Protein AF-A0A6J7P6E3-F1 (afdb_monomer_lite)

Organism: NCBI:txid449393

Radius of gyration: 14.96 Å; chains: 1; bounding box: 30×29×38 Å

Secondary structure (DSSP, 8-state):
-PPEE-TTS-EEEEEEEHHHHSEEEEEE---HHHHHHHHHHHHHTTT--SSS-----

pLDDT: mean 88.68, std 9.23, range [55.97, 97.69]

Structure (mmCIF, N/CA/C/O backbone):
data_AF-A0A6J7P6E3-F1
#
_entry.id   AF-A0A6J7P6E3-F1
#
loop_
_atom_site.group_PDB
_atom_site.id
_atom_site.type_symbol
_atom_site.label_atom_id
_atom_site.label_alt_id
_atom_site.label_comp_id
_atom_site.label_asym_id
_atom_site.label_entity_id
_atom_site.label_seq_id
_atom_site.pdbx_PDB_ins_code
_atom_site.Cartn_x
_atom_site.Cartn_y
_atom_site.Cartn_z
_atom_site.occupancy
_atom_site.B_iso_or_equiv
_atom_site.auth_seq_id
_atom_site.auth_comp_id
_atom_site.auth_asym_id
_atom_site.auth_atom_id
_atom_site.pdbx_PDB_model_num
ATOM 1 N N . MET A 1 1 ? -9.655 12.378 21.815 1.00 55.97 1 MET A N 1
ATOM 2 C CA . MET A 1 1 ? -9.457 11.319 20.802 1.00 55.97 1 MET A CA 1
ATOM 3 C C . MET A 1 1 ? -7.951 11.156 20.668 1.00 55.97 1 MET A C 1
ATOM 5 O O . MET A 1 1 ? -7.289 12.183 20.641 1.00 55.97 1 MET A O 1
ATOM 9 N N . MET A 1 2 ? -7.399 9.944 20.753 1.00 6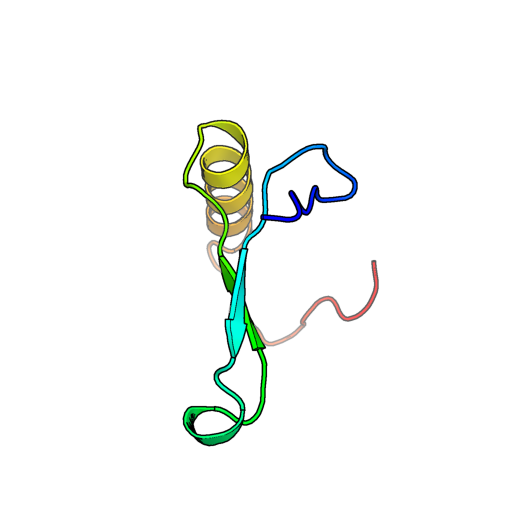1.81 2 MET A N 1
ATOM 10 C CA . MET A 1 2 ? -5.941 9.756 20.727 1.00 61.81 2 MET A CA 1
ATOM 11 C C . MET A 1 2 ? -5.438 9.916 19.291 1.00 61.81 2 MET A C 1
ATOM 13 O O . MET A 1 2 ? -5.939 9.228 18.405 1.00 61.81 2 MET A O 1
ATOM 17 N N . GLU A 1 3 ? -4.504 10.837 19.062 1.00 72.56 3 GLU A N 1
ATOM 18 C CA . GLU A 1 3 ? -3.838 10.988 17.767 1.00 72.56 3 GLU A CA 1
ATOM 19 C C . GLU A 1 3 ? -2.776 9.894 17.626 1.00 72.56 3 GLU A C 1
ATOM 21 O O . GLU A 1 3 ? -1.877 9.772 18.459 1.00 72.56 3 GLU A O 1
ATOM 26 N N . LEU A 1 4 ? -2.910 9.070 16.589 1.00 81.62 4 LEU A N 1
ATOM 27 C CA . LEU A 1 4 ? -1.910 8.085 16.198 1.00 81.62 4 LEU A CA 1
ATOM 28 C C . LEU A 1 4 ? -1.102 8.667 15.043 1.00 81.62 4 LEU A C 1
ATOM 30 O O . LEU A 1 4 ? -1.663 9.161 14.064 1.00 81.62 4 LEU A O 1
ATOM 34 N N . VAL A 1 5 ? 0.218 8.606 15.177 1.00 81.88 5 VAL A N 1
ATOM 35 C CA . VAL A 1 5 ? 1.162 9.144 14.202 1.00 81.88 5 VAL A CA 1
ATOM 36 C C . VAL A 1 5 ? 2.091 8.016 13.766 1.00 81.88 5 VAL A C 1
ATOM 38 O O . VAL A 1 5 ? 2.604 7.274 14.605 1.00 81.88 5 VAL A O 1
ATOM 41 N N . SER A 1 6 ? 2.282 7.860 12.458 1.00 78.00 6 SER A N 1
ATOM 42 C CA . SER A 1 6 ? 3.206 6.881 11.888 1.00 78.00 6 SER A CA 1
ATOM 43 C C . SER A 1 6 ? 4.657 7.200 12.271 1.00 78.00 6 SER A C 1
ATOM 45 O O . SER A 1 6 ? 4.988 8.310 12.693 1.00 78.00 6 SER A O 1
ATOM 47 N N . SER A 1 7 ? 5.572 6.258 12.034 1.00 80.00 7 SER A N 1
ATOM 48 C CA . SER A 1 7 ? 7.016 6.494 12.198 1.00 80.00 7 SER A CA 1
ATOM 49 C C . SER A 1 7 ? 7.560 7.632 11.320 1.00 80.00 7 SER A C 1
ATOM 51 O O . SER A 1 7 ? 8.615 8.184 11.622 1.00 80.00 7 SER A O 1
ATOM 53 N N . SER A 1 8 ? 6.840 8.003 10.257 1.00 74.44 8 SER A N 1
ATOM 54 C CA . SER A 1 8 ? 7.153 9.118 9.359 1.00 74.44 8 SER A CA 1
ATOM 55 C C . SER A 1 8 ? 6.430 10.426 9.702 1.00 74.44 8 SER A C 1
ATOM 57 O O . SER A 1 8 ? 6.554 11.396 8.957 1.00 74.44 8 SER A O 1
ATOM 59 N N . GLY A 1 9 ? 5.678 10.485 10.807 1.00 80.25 9 GLY A N 1
ATOM 60 C CA . GLY A 1 9 ? 4.987 11.707 11.224 1.00 80.25 9 GLY A CA 1
ATOM 61 C C . GLY A 1 9 ? 3.601 11.913 10.601 1.00 80.25 9 GLY A C 1
ATOM 62 O O . GLY A 1 9 ? 3.017 12.979 10.782 1.00 80.25 9 GLY A O 1
ATOM 63 N N . MET A 1 10 ? 3.054 10.935 9.871 1.00 82.75 10 MET A N 1
ATOM 64 C CA . MET A 1 10 ? 1.721 11.054 9.265 1.00 82.75 10 MET A CA 1
ATOM 65 C C . MET A 1 10 ? 0.629 10.686 10.265 1.00 82.75 10 MET A C 1
ATOM 67 O O . MET A 1 10 ? 0.749 9.675 10.953 1.00 82.75 10 MET A O 1
ATOM 71 N N . GLN A 1 11 ? -0.461 11.455 10.306 1.00 85.44 11 GLN A N 1
ATOM 72 C CA . GLN A 1 11 ? -1.648 11.028 11.044 1.00 85.44 11 GLN A CA 1
ATOM 73 C C . GLN A 1 11 ? -2.256 9.778 10.403 1.00 85.44 11 GLN A C 1
ATOM 75 O O . GLN A 1 11 ? -2.364 9.682 9.176 1.00 85.44 11 GLN A O 1
ATOM 80 N N . VAL A 1 12 ? -2.644 8.826 11.251 1.00 84.25 12 VAL A N 1
ATOM 81 C CA . VAL A 1 12 ? -3.255 7.562 10.836 1.00 84.25 12 VAL A CA 1
ATOM 82 C C . VAL A 1 12 ? -4.537 7.296 11.606 1.00 84.25 12 VAL A C 1
ATOM 84 O O . VAL A 1 12 ? -4.649 7.574 12.804 1.00 84.25 12 VAL A O 1
ATOM 87 N N . HIS A 1 13 ? -5.503 6.703 10.914 1.00 89.25 13 HIS A N 1
ATOM 88 C CA . HIS A 1 13 ? -6.742 6.230 11.516 1.00 89.25 13 HIS A CA 1
ATOM 89 C C . HIS A 1 13 ? -6.902 4.733 11.273 1.00 89.25 13 HIS A C 1
ATOM 91 O O . HIS A 1 13 ? -6.521 4.229 10.221 1.00 89.25 13 HIS A O 1
ATOM 97 N N . PHE A 1 14 ? -7.509 4.029 12.227 1.00 91.00 14 PHE A N 1
ATOM 98 C CA . PHE A 1 14 ? -7.854 2.620 12.075 1.00 91.00 14 PHE A CA 1
ATOM 99 C C . PHE A 1 14 ? -9.364 2.439 12.109 1.00 91.00 14 PHE A C 1
ATOM 101 O O . PHE A 1 14 ? -10.040 2.931 13.014 1.00 91.00 14 PHE A O 1
ATOM 108 N N . LEU A 1 15 ? -9.880 1.692 11.140 1.00 92.81 15 LEU A N 1
ATOM 109 C CA . LEU A 1 15 ? -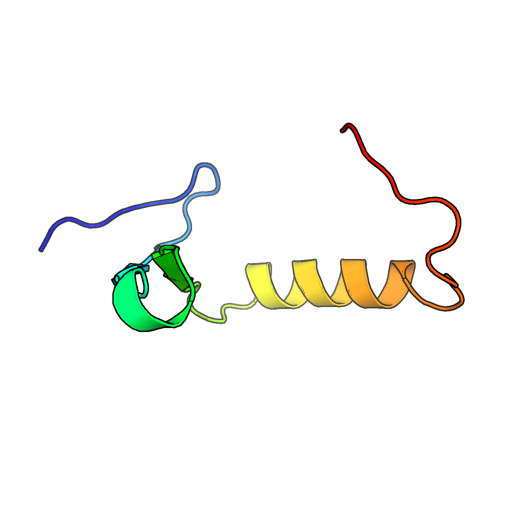11.255 1.217 11.119 1.00 92.81 15 LEU A CA 1
ATOM 110 C C . LEU A 1 15 ? -11.270 -0.278 11.460 1.00 92.81 15 LEU A C 1
ATOM 112 O O . LEU A 1 15 ? -10.559 -1.072 10.843 1.00 92.81 15 LEU A O 1
ATOM 116 N N . ASP A 1 16 ? -12.082 -0.665 12.446 1.00 95.31 16 ASP A N 1
ATOM 117 C CA . ASP A 1 16 ? -12.297 -2.075 12.782 1.00 95.31 16 ASP A CA 1
ATOM 118 C C . ASP A 1 16 ? -13.150 -2.743 11.700 1.00 95.31 16 ASP A C 1
ATOM 120 O O . ASP A 1 16 ? -14.357 -2.523 11.608 1.00 95.31 16 ASP A O 1
ATOM 124 N N . GLY A 1 17 ? -12.501 -3.545 10.860 1.00 96.25 17 GLY A N 1
ATOM 125 C CA . GLY A 1 17 ? -13.131 -4.325 9.803 1.00 96.25 17 GLY A CA 1
ATOM 126 C C . GLY A 1 17 ? -13.141 -5.821 10.100 1.00 96.25 17 GLY A C 1
ATOM 127 O O . GLY A 1 17 ? -13.355 -6.607 9.176 1.00 96.25 17 GLY A O 1
ATOM 128 N N . ARG A 1 18 ? -12.880 -6.254 11.345 1.00 97.25 18 ARG A N 1
ATOM 129 C CA . ARG A 1 18 ? -12.622 -7.675 11.650 1.00 97.25 18 ARG A CA 1
ATOM 130 C C . ARG A 1 18 ? -13.778 -8.591 11.266 1.00 97.25 18 ARG A C 1
ATOM 132 O O . ARG A 1 18 ? -13.535 -9.682 10.764 1.00 97.25 18 ARG A O 1
ATOM 139 N N . SER A 1 19 ? -15.018 -8.146 11.450 1.00 97.31 19 SER A N 1
ATOM 140 C CA . SER A 1 19 ? -16.211 -8.909 11.064 1.00 97.31 19 SER A CA 1
ATOM 141 C C . SER A 1 19 ? -16.437 -8.986 9.550 1.00 97.31 19 SER A C 1
ATOM 143 O O . SER A 1 19 ? -17.124 -9.895 9.097 1.00 97.31 19 SER A O 1
ATOM 145 N N . THR A 1 20 ? -15.874 -8.057 8.774 1.00 96.75 20 THR A N 1
ATOM 146 C CA . THR A 1 20 ? -16.114 -7.939 7.327 1.00 96.75 20 THR A CA 1
ATOM 147 C C . THR A 1 20 ? -14.970 -8.523 6.504 1.00 96.75 20 THR A C 1
ATOM 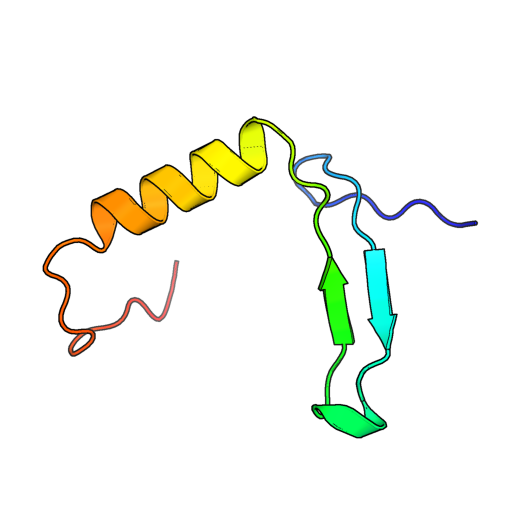149 O O . THR A 1 20 ? -15.208 -9.241 5.540 1.00 96.75 20 THR A O 1
ATOM 152 N N . ILE A 1 21 ? -13.726 -8.209 6.875 1.00 96.00 21 ILE A N 1
ATOM 153 C CA . ILE A 1 21 ? -12.516 -8.554 6.111 1.00 96.00 21 ILE A CA 1
ATOM 154 C C . ILE A 1 21 ? -11.468 -9.310 6.942 1.00 96.00 21 ILE A C 1
ATOM 156 O O . ILE A 1 21 ? -10.380 -9.585 6.447 1.00 96.00 21 ILE A O 1
ATOM 160 N N . GLY A 1 22 ? -11.760 -9.626 8.209 1.00 97.00 22 GLY A N 1
ATOM 161 C CA . GLY A 1 22 ? -10.829 -10.347 9.084 1.00 97.00 22 GLY A CA 1
ATOM 162 C C . GLY A 1 22 ? -9.650 -9.514 9.604 1.00 97.00 22 GLY A C 1
ATOM 163 O O . GLY A 1 22 ? -8.697 -10.085 10.125 1.00 97.00 22 GLY A O 1
ATOM 164 N N . GLY A 1 23 ? -9.694 -8.181 9.495 1.00 94.69 23 GLY A N 1
ATOM 165 C CA . GLY A 1 23 ? -8.596 -7.304 9.913 1.00 94.69 23 GLY A CA 1
ATOM 166 C C . GLY A 1 23 ? -9.014 -5.862 10.201 1.00 94.69 23 GLY A C 1
ATOM 167 O O . GLY A 1 23 ? -10.188 -5.509 10.118 1.00 94.69 23 GLY A O 1
ATOM 168 N N . PHE A 1 24 ? -8.036 -5.030 10.553 1.00 95.12 24 PHE A N 1
ATOM 169 C CA . PHE A 1 24 ? -8.200 -3.579 10.665 1.00 95.12 24 PHE A CA 1
ATOM 170 C C . PHE A 1 24 ? -7.786 -2.905 9.357 1.00 95.12 24 PHE A C 1
ATOM 172 O O . PHE A 1 24 ? -6.881 -3.380 8.674 1.00 95.12 24 PHE A O 1
ATOM 179 N N . ILE A 1 25 ? -8.434 -1.792 9.028 1.00 92.94 25 ILE A N 1
ATOM 180 C CA . ILE A 1 25 ? -8.087 -0.964 7.872 1.00 92.94 25 ILE A CA 1
ATOM 181 C C . ILE A 1 25 ? -7.345 0.258 8.39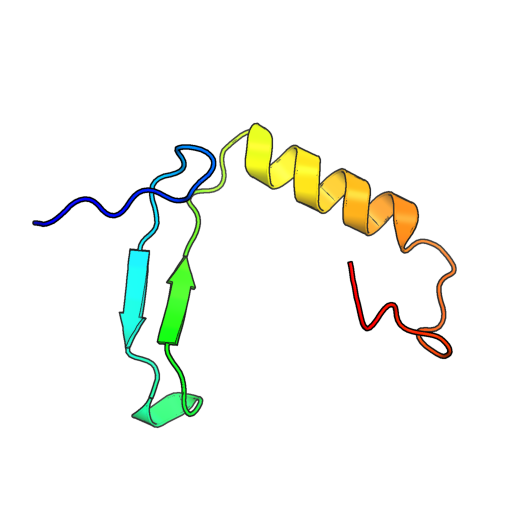4 1.00 92.94 25 ILE A C 1
ATOM 183 O O . ILE A 1 25 ? -7.910 1.030 9.167 1.00 92.94 25 ILE A O 1
ATOM 187 N N . GLU A 1 26 ? -6.098 0.430 7.972 1.00 90.44 26 GLU A N 1
ATOM 188 C CA . GLU A 1 26 ? -5.344 1.661 8.188 1.00 90.44 26 GLU A CA 1
ATOM 189 C C . GLU A 1 26 ? -5.697 2.675 7.093 1.00 90.44 26 GLU A C 1
ATOM 191 O O . GLU A 1 26 ? -5.696 2.353 5.903 1.00 90.44 26 GLU A O 1
ATOM 196 N N . ILE A 1 27 ? -6.039 3.895 7.498 1.00 88.88 27 ILE A N 1
ATOM 197 C CA . ILE A 1 27 ? -6.454 4.982 6.614 1.00 88.88 27 ILE A CA 1
ATOM 198 C C . ILE A 1 27 ? -5.431 6.109 6.733 1.00 88.88 27 ILE A C 1
ATOM 200 O O . ILE A 1 27 ? -5.242 6.677 7.812 1.00 88.88 27 ILE A O 1
ATOM 204 N N . TYR A 1 28 ? -4.825 6.449 5.597 1.00 84.31 28 TYR A N 1
ATOM 205 C CA . TYR A 1 28 ? -3.969 7.620 5.439 1.00 84.31 28 TYR A CA 1
ATOM 206 C C . TYR A 1 28 ? -4.757 8.776 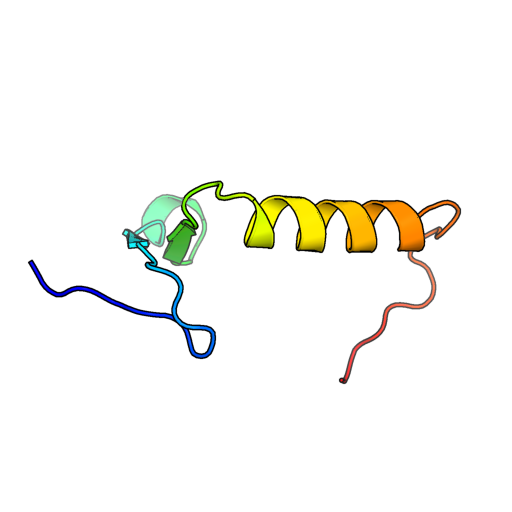4.826 1.00 84.31 28 TYR A C 1
ATOM 208 O O . TYR A 1 28 ? -5.466 8.597 3.831 1.00 84.31 28 TYR A O 1
ATOM 216 N N . GLU A 1 29 ? -4.591 9.981 5.368 1.00 84.81 29 GLU A N 1
ATOM 217 C CA . GLU A 1 29 ? -5.051 11.189 4.689 1.00 84.81 29 GLU A CA 1
ATOM 218 C C . GLU A 1 29 ? -4.196 11.441 3.439 1.00 84.81 29 GLU A C 1
ATOM 220 O O . GLU A 1 29 ? -2.964 11.424 3.480 1.00 84.81 29 GLU A O 1
ATOM 225 N N . GLY A 1 30 ? -4.853 11.677 2.302 1.00 87.25 30 GLY A N 1
ATOM 226 C CA . GLY A 1 30 ? -4.186 11.861 1.017 1.00 87.25 30 GLY A CA 1
ATOM 227 C C . GLY A 1 30 ? -3.483 13.213 0.885 1.00 87.25 30 GLY A C 1
ATOM 228 O O . GLY A 1 30 ? -3.986 14.076 0.161 1.00 87.25 30 GLY A O 1
ATOM 229 N N . ASN A 1 31 ? -2.318 13.368 1.511 1.00 87.06 31 ASN A N 1
ATOM 230 C CA . ASN A 1 31 ? -1.418 14.515 1.355 1.00 87.06 31 ASN A CA 1
ATOM 231 C C . ASN A 1 31 ? -0.435 14.346 0.174 1.00 87.06 31 ASN A C 1
ATOM 233 O O . ASN A 1 31 ? -0.396 13.306 -0.487 1.00 87.06 31 ASN A O 1
ATOM 237 N N . GLU A 1 32 ? 0.356 15.383 -0.114 1.00 91.44 32 GLU A N 1
ATOM 238 C CA . GLU A 1 32 ? 1.336 15.363 -1.210 1.00 91.44 32 GLU A CA 1
ATOM 239 C C . GLU A 1 32 ? 2.363 14.233 -1.056 1.00 91.44 32 GLU A C 1
ATOM 241 O O . GLU A 1 32 ? 2.649 13.522 -2.018 1.00 91.44 32 GLU A O 1
ATOM 246 N N . HIS A 1 33 ? 2.860 14.012 0.162 1.00 86.44 33 HIS A N 1
ATOM 247 C CA . HIS A 1 33 ? 3.892 13.018 0.439 1.00 86.44 33 HIS A CA 1
ATOM 248 C C . HIS A 1 33 ? 3.426 11.587 0.134 1.00 86.44 33 HIS A C 1
ATOM 250 O O . HIS A 1 33 ? 4.088 10.870 -0.619 1.00 86.44 33 HIS A O 1
ATOM 256 N N . ILE A 1 34 ? 2.265 11.171 0.656 1.00 87.88 34 ILE A N 1
ATOM 257 C CA . ILE A 1 34 ? 1.759 9.807 0.443 1.00 87.88 34 ILE A CA 1
ATOM 258 C C . ILE A 1 34 ? 1.371 9.572 -1.021 1.00 87.88 34 ILE A C 1
ATOM 260 O O . ILE A 1 34 ? 1.602 8.494 -1.569 1.00 87.88 34 ILE A O 1
ATOM 264 N N . ARG A 1 35 ? 0.846 10.603 -1.693 1.00 91.88 35 ARG A N 1
ATOM 265 C CA . ARG A 1 35 ? 0.519 10.541 -3.123 1.00 91.88 35 ARG A CA 1
ATOM 266 C C . ARG A 1 35 ? 1.776 10.393 -3.975 1.00 91.88 35 ARG A C 1
ATOM 268 O O . ARG A 1 35 ? 1.788 9.554 -4.871 1.00 91.88 35 ARG A O 1
ATOM 275 N N . ALA A 1 36 ? 2.828 11.155 -3.680 1.00 93.56 36 ALA A N 1
ATOM 276 C CA . ALA A 1 36 ? 4.108 11.052 -4.375 1.00 93.56 36 ALA A CA 1
ATOM 277 C C . ALA A 1 36 ? 4.763 9.677 -4.163 1.00 93.56 36 ALA A C 1
ATOM 279 O O . ALA A 1 36 ? 5.281 9.091 -5.114 1.00 93.56 36 ALA A O 1
ATOM 280 N N . HIS A 1 37 ? 4.685 9.128 -2.946 1.00 90.69 37 HIS A N 1
ATOM 281 C CA . HIS A 1 37 ? 5.180 7.783 -2.656 1.00 90.69 37 HIS A CA 1
ATOM 282 C C . HIS A 1 37 ? 4.484 6.718 -3.518 1.00 90.69 37 HIS A C 1
ATOM 284 O O . HIS A 1 37 ? 5.156 5.962 -4.220 1.00 90.69 37 HIS A O 1
ATOM 290 N N . TYR A 1 38 ? 3.147 6.690 -3.533 1.00 91.88 38 TYR A N 1
ATOM 291 C CA . TYR A 1 38 ? 2.407 5.715 -4.341 1.00 91.88 38 TYR A CA 1
ATOM 292 C C . TYR A 1 38 ? 2.553 5.944 -5.849 1.00 91.88 38 TYR A C 1
ATOM 294 O O . TYR A 1 38 ? 2.567 4.971 -6.601 1.00 91.88 38 TYR A O 1
ATOM 302 N N . ALA A 1 39 ? 2.722 7.193 -6.297 1.00 96.62 39 ALA A N 1
ATOM 303 C CA . ALA A 1 39 ? 3.066 7.478 -7.687 1.00 96.62 39 ALA A CA 1
ATOM 304 C C . ALA A 1 39 ? 4.405 6.825 -8.061 1.00 96.62 39 ALA A C 1
ATOM 306 O O . ALA A 1 39 ? 4.468 6.105 -9.049 1.00 96.62 39 ALA A O 1
ATOM 307 N N . ASN A 1 40 ? 5.447 6.979 -7.240 1.00 95.69 40 ASN A N 1
ATOM 308 C CA . ASN A 1 40 ? 6.737 6.326 -7.476 1.00 95.69 40 ASN A CA 1
ATOM 309 C C . ASN A 1 40 ? 6.621 4.790 -7.524 1.00 95.69 40 ASN A C 1
ATOM 311 O O . ASN A 1 40 ? 7.168 4.160 -8.425 1.00 95.69 40 ASN A O 1
ATOM 315 N N . VAL A 1 41 ? 5.867 4.182 -6.601 1.00 93.81 41 VAL A N 1
ATOM 316 C CA . VAL A 1 41 ? 5.616 2.728 -6.620 1.00 93.81 41 VAL A CA 1
ATOM 317 C C . VAL A 1 41 ? 4.924 2.300 -7.920 1.00 93.81 41 VAL A C 1
ATOM 319 O O . VAL A 1 41 ? 5.338 1.318 -8.533 1.00 93.81 41 VAL A O 1
ATOM 322 N N . ALA A 1 42 ? 3.914 3.045 -8.378 1.00 95.81 42 ALA A N 1
ATOM 323 C CA . ALA A 1 42 ? 3.215 2.755 -9.630 1.00 95.81 42 ALA A CA 1
ATOM 324 C C . ALA A 1 42 ? 4.140 2.868 -10.854 1.00 95.81 42 ALA A C 1
ATOM 326 O O . ALA A 1 42 ? 4.110 2.013 -11.739 1.00 95.81 42 ALA A O 1
ATOM 327 N N . GLU A 1 43 ? 4.992 3.893 -10.886 1.00 97.69 43 GLU A N 1
ATOM 328 C CA . GLU A 1 43 ? 5.972 4.100 -11.954 1.00 97.69 43 GLU A CA 1
ATOM 329 C C . GLU A 1 43 ? 6.996 2.956 -12.026 1.00 97.69 43 GLU A C 1
ATOM 331 O O . GLU A 1 43 ? 7.342 2.521 -13.129 1.00 97.69 43 GLU A O 1
ATOM 336 N N . LEU A 1 44 ? 7.452 2.461 -10.869 1.00 93.31 44 LEU A N 1
ATOM 337 C CA . LEU A 1 44 ? 8.376 1.328 -10.742 1.00 93.31 44 LEU A CA 1
ATOM 338 C C . LEU A 1 44 ? 7.726 -0.013 -11.097 1.00 93.31 44 LEU A C 1
ATOM 340 O O . LEU A 1 44 ? 8.394 -0.898 -11.622 1.00 93.31 44 LEU A O 1
ATOM 344 N N . ALA A 1 45 ? 6.427 -0.161 -10.840 1.00 94.75 45 ALA A N 1
ATOM 345 C CA . ALA A 1 45 ? 5.676 -1.369 -11.166 1.00 94.75 45 ALA A CA 1
ATOM 346 C C . ALA A 1 45 ? 5.344 -1.496 -12.666 1.00 94.75 45 ALA A C 1
ATOM 348 O O . ALA A 1 45 ? 4.774 -2.503 -13.092 1.00 94.75 45 ALA A O 1
ATOM 349 N N . ARG A 1 46 ? 5.672 -0.499 -13.500 1.00 96.81 46 ARG A N 1
ATOM 350 C CA . ARG A 1 46 ? 5.396 -0.574 -14.940 1.00 96.81 46 ARG A CA 1
ATOM 351 C C . ARG A 1 46 ? 6.136 -1.729 -15.600 1.00 96.81 46 ARG A C 1
ATOM 353 O O . ARG A 1 46 ? 7.360 -1.782 -15.598 1.00 96.81 46 ARG A O 1
ATOM 360 N N . GLY A 1 47 ? 5.368 -2.605 -16.241 1.00 95.62 47 GLY A N 1
ATOM 361 C CA . GLY A 1 47 ? 5.896 -3.784 -16.924 1.00 95.62 47 GLY A CA 1
ATOM 362 C C . GLY A 1 47 ? 6.257 -4.937 -15.986 1.00 95.62 47 GLY A C 1
ATOM 363 O O . GLY A 1 47 ? 6.740 -5.956 -16.471 1.00 95.62 47 GLY A O 1
ATOM 364 N N . TRP A 1 48 ? 6.009 -4.811 -14.678 1.00 94.75 48 TRP A N 1
ATOM 365 C CA . TRP A 1 48 ? 6.151 -5.920 -13.744 1.00 94.75 48 TRP A CA 1
ATOM 366 C C . TRP A 1 48 ? 4.951 -6.866 -13.865 1.00 94.75 48 TRP A C 1
ATOM 368 O O . TRP A 1 48 ? 3.799 -6.437 -13.789 1.00 94.75 48 TRP A O 1
ATOM 378 N N . ASP A 1 49 ? 5.221 -8.154 -14.062 1.00 94.81 49 ASP A N 1
ATOM 379 C CA . ASP A 1 49 ? 4.211 -9.208 -14.230 1.00 94.81 49 ASP A CA 1
ATOM 380 C C . ASP A 1 49 ? 3.860 -9.930 -12.918 1.00 94.81 49 ASP A C 1
ATOM 382 O O . ASP A 1 49 ? 2.992 -10.804 -12.894 1.00 94.81 49 ASP A O 1
ATOM 386 N N . GLY A 1 50 ? 4.519 -9.562 -11.816 1.00 93.00 50 GLY A N 1
ATOM 387 C CA . GLY A 1 50 ? 4.268 -10.127 -10.497 1.00 93.00 50 GLY A CA 1
ATOM 388 C C . GLY A 1 50 ? 4.922 -11.486 -10.233 1.00 93.00 50 GLY A C 1
ATOM 389 O O . GLY A 1 50 ? 4.705 -12.032 -9.149 1.00 93.00 50 GLY A O 1
ATOM 390 N N . SER A 1 51 ? 5.704 -12.053 -11.162 1.00 96.38 51 SER A N 1
ATOM 391 C CA . SER A 1 51 ? 6.205 -13.428 -11.005 1.00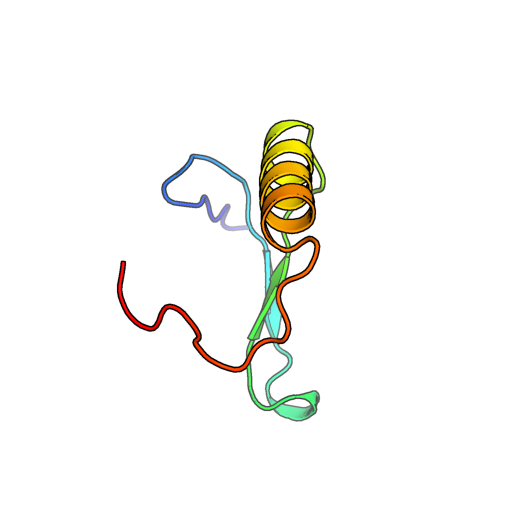 96.38 51 SER A CA 1
ATOM 392 C C . SER A 1 51 ? 7.307 -13.572 -9.949 1.00 96.38 51 SER A C 1
ATOM 394 O O . SER A 1 51 ? 7.450 -14.641 -9.359 1.00 96.38 51 SER A O 1
ATOM 396 N N . ASP A 1 52 ? 8.072 -12.504 -9.703 1.00 93.38 52 ASP A N 1
ATOM 397 C CA . ASP A 1 52 ? 9.146 -12.458 -8.703 1.00 93.38 52 ASP A CA 1
ATOM 398 C C . ASP A 1 52 ? 8.946 -11.281 -7.728 1.00 93.38 52 ASP A C 1
ATOM 400 O O . ASP A 1 52 ? 9.394 -10.161 -7.992 1.00 93.38 52 ASP A O 1
ATOM 404 N N . PRO A 1 53 ? 8.181 -11.475 -6.637 1.00 90.94 53 PRO A N 1
ATOM 405 C CA . PRO A 1 53 ? 7.917 -10.423 -5.664 1.00 90.94 53 PRO A CA 1
ATOM 406 C C . PRO A 1 53 ? 9.039 -10.270 -4.637 1.00 90.94 53 PRO A C 1
ATOM 408 O O . PRO A 1 53 ? 9.543 -11.247 -4.082 1.00 90.94 53 PRO A O 1
ATOM 411 N N . VAL A 1 54 ? 9.337 -9.018 -4.278 1.00 86.06 54 VAL A N 1
ATOM 412 C CA . VAL A 1 54 ? 10.188 -8.687 -3.128 1.00 86.06 54 VAL A CA 1
ATOM 413 C C . VAL A 1 54 ? 9.482 -9.124 -1.841 1.00 86.06 54 VAL A C 1
ATOM 415 O O . VAL A 1 54 ? 8.375 -8.677 -1.548 1.00 86.06 54 VAL A O 1
ATOM 418 N N . ARG A 1 55 ? 10.114 -10.012 -1.067 1.00 89.88 55 ARG A N 1
ATOM 419 C CA . ARG A 1 55 ? 9.557 -10.559 0.191 1.00 89.88 55 ARG A CA 1
ATOM 420 C C . ARG A 1 55 ? 10.188 -9.973 1.450 1.00 89.88 55 ARG A C 1
ATOM 422 O O . ARG A 1 55 ? 9.624 -10.116 2.530 1.00 89.88 55 ARG A O 1
ATOM 429 N N . TYR A 1 56 ? 11.345 -9.338 1.300 1.00 89.19 56 TYR A N 1
ATOM 430 C CA . TYR A 1 56 ? 12.149 -8.805 2.391 1.00 89.19 56 TYR A CA 1
ATOM 431 C C . TYR A 1 56 ? 12.748 -7.469 1.945 1.00 89.19 56 TYR A C 1
ATOM 433 O O . TYR A 1 56 ? 13.199 -7.359 0.803 1.00 89.19 56 TYR A O 1
ATOM 441 N N . MET A 1 57 ? 12.727 -6.480 2.836 1.00 58.81 57 MET A N 1
ATOM 442 C CA . MET A 1 57 ? 13.369 -5.171 2.689 1.00 58.81 57 MET A CA 1
ATOM 443 C C . MET A 1 57 ? 14.255 -4.910 3.900 1.00 58.81 57 MET A C 1
ATOM 445 O O . MET A 1 57 ? 13.866 -5.365 5.001 1.00 58.81 57 MET A O 1
#

Foldseek 3Di:
DDFDADPVGFTWDWDPCCVPPNDIDIDGDDDPVVVVVVVVVVVVCVPPPPPDDDPDD

Sequence (57 aa):
MMELVSSSGMQVHFLDGRSTIGGFIEIYEGNEHIRAHYANVAELARGWDGSDPVRYM